Protein AF-D0NVZ4-F1 (afdb_monomer_lite)

pLDDT: mean 83.86, std 13.16, range [47.69, 94.94]

Sequence (126 aa):
MFRLLNVLFSDRFFDTFLETGHQLRREELDQGGSTFWTDVATEFGSDNNEFDTLISDDEVFEGIDPSVVMAHSAAKLQRMWKEASSNFARAEAGSKVSGQNGQDFWDYCNGRTDVYYVDRRLDKRR

Organism: Phytophthora infestans (strain T30-4) (NCBI:txid403677)

Foldseek 3Di:
DQLLLLLCLPPVRPVVSVVCVLPPPVVCVVVVNDCNLVV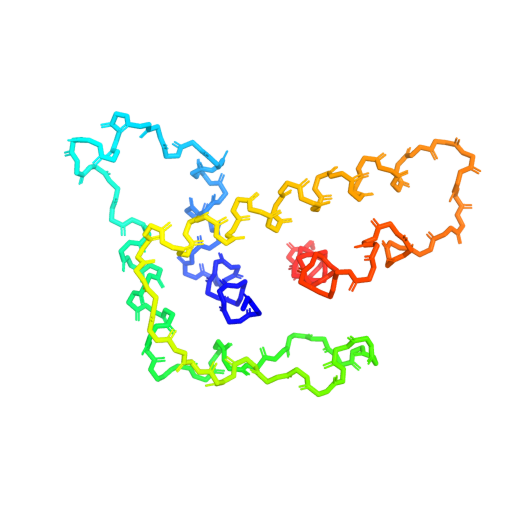SLVSSPDPDVSSQDQPDPDPLCPPPTRPPDDRDHSVRSSVVVVVLVVLLVQLVVVCPDPPNVPDDSCVSSVSPPSNVSNVVSVVVVD

Radius of gyration: 15.26 Å; chains: 1; bounding box: 32×36×38 Å

Structure (mmCIF, N/CA/C/O backbone):
data_AF-D0NVZ4-F1
#
_entry.id   AF-D0NVZ4-F1
#
loop_
_atom_site.group_PDB
_atom_site.id
_atom_site.type_symbol
_atom_site.label_atom_id
_atom_site.label_alt_id
_atom_site.label_comp_id
_atom_site.label_asym_id
_atom_site.label_entity_id
_atom_site.label_seq_id
_atom_site.pdbx_PDB_ins_code
_atom_site.Cartn_x
_atom_site.Cartn_y
_atom_site.Cartn_z
_atom_site.occupancy
_atom_site.B_iso_or_equiv
_atom_site.auth_seq_id
_atom_site.auth_comp_id
_atom_site.auth_asym_id
_atom_site.auth_atom_id
_atom_site.pdbx_PDB_model_num
ATOM 1 N N . MET A 1 1 ? -3.387 -5.022 -4.463 1.00 89.38 1 MET A N 1
ATOM 2 C CA . MET A 1 1 ? -3.353 -3.908 -3.486 1.00 89.38 1 MET A CA 1
ATOM 3 C C . MET A 1 1 ? -2.312 -4.167 -2.404 1.00 89.38 1 MET A C 1
ATOM 5 O O . MET A 1 1 ? -1.413 -3.359 -2.258 1.00 89.38 1 MET A O 1
ATOM 9 N N . PHE A 1 2 ? -2.357 -5.316 -1.728 1.00 93.81 2 PHE A N 1
ATOM 10 C CA . PHE A 1 2 ? -1.417 -5.713 -0.667 1.00 93.81 2 PHE A CA 1
ATOM 11 C C . PHE A 1 2 ? 0.058 -5.611 -1.057 1.00 93.81 2 PHE A C 1
ATOM 13 O O . PHE A 1 2 ? 0.807 -4.929 -0.370 1.00 93.81 2 PHE A O 1
ATOM 20 N N . ARG A 1 3 ? 0.452 -6.145 -2.221 1.00 94.44 3 ARG A N 1
ATOM 21 C CA . ARG A 1 3 ? 1.820 -5.970 -2.737 1.00 94.44 3 ARG A CA 1
ATOM 22 C C . ARG A 1 3 ? 2.230 -4.505 -2.888 1.00 94.44 3 ARG A C 1
ATOM 24 O O . ARG A 1 3 ? 3.337 -4.137 -2.527 1.00 94.44 3 ARG A O 1
ATOM 31 N N . LEU A 1 4 ? 1.333 -3.647 -3.381 1.00 94.00 4 LEU A N 1
ATOM 32 C CA . LEU A 1 4 ? 1.607 -2.211 -3.497 1.00 94.00 4 LEU A CA 1
ATOM 33 C C . LEU A 1 4 ? 1.844 -1.591 -2.114 1.00 94.00 4 LEU A C 1
ATOM 35 O O . LEU A 1 4 ? 2.775 -0.812 -1.949 1.00 94.00 4 LEU A O 1
ATOM 39 N N . LEU A 1 5 ? 1.040 -1.962 -1.118 1.00 93.31 5 LEU A N 1
ATOM 40 C CA . LEU A 1 5 ? 1.234 -1.525 0.265 1.00 93.31 5 LEU A CA 1
ATOM 41 C C . LEU A 1 5 ? 2.538 -2.094 0.857 1.00 93.31 5 LEU A C 1
ATOM 43 O O . LEU A 1 5 ? 3.227 -1.407 1.606 1.00 93.31 5 LEU A O 1
ATOM 47 N N . ASN A 1 6 ? 2.945 -3.304 0.475 1.00 94.62 6 ASN A N 1
ATOM 48 C CA . ASN A 1 6 ? 4.246 -3.842 0.857 1.00 94.62 6 ASN A CA 1
ATOM 49 C C . ASN A 1 6 ? 5.398 -3.014 0.267 1.00 94.62 6 ASN A C 1
ATOM 51 O O . ASN A 1 6 ? 6.286 -2.611 1.011 1.00 94.62 6 ASN A O 1
ATOM 55 N N . VAL A 1 7 ? 5.333 -2.660 -1.019 1.00 94.12 7 VAL A N 1
ATOM 56 C CA . VAL A 1 7 ? 6.342 -1.806 -1.669 1.00 94.12 7 VAL A CA 1
ATOM 57 C C . VAL A 1 7 ? 6.403 -0.425 -1.011 1.00 94.12 7 VAL A C 1
ATOM 59 O O . VAL A 1 7 ? 7.468 -0.018 -0.555 1.00 94.12 7 VAL A O 1
ATOM 62 N N . LEU A 1 8 ? 5.270 0.281 -0.902 1.00 91.94 8 LEU A N 1
ATOM 63 C CA . LEU A 1 8 ? 5.214 1.667 -0.401 1.00 91.94 8 LEU A CA 1
ATOM 64 C C . LEU A 1 8 ? 5.702 1.805 1.043 1.00 91.94 8 LEU A C 1
ATOM 66 O O . LEU A 1 8 ? 6.356 2.782 1.387 1.00 91.94 8 LEU A O 1
ATOM 70 N N . PHE A 1 9 ? 5.380 0.823 1.881 1.00 90.31 9 PHE A N 1
ATOM 71 C CA . PHE A 1 9 ? 5.755 0.821 3.291 1.00 90.31 9 PHE A CA 1
ATOM 72 C C . PHE A 1 9 ? 7.029 0.010 3.559 1.00 90.31 9 PHE A C 1
ATOM 74 O O . PHE A 1 9 ? 7.262 -0.347 4.708 1.00 90.31 9 PHE A O 1
ATOM 81 N N . SER A 1 10 ? 7.806 -0.372 2.542 1.00 92.12 10 SER A N 1
ATOM 82 C CA . SER A 1 10 ? 9.119 -1.008 2.742 1.00 92.12 10 SER A CA 1
ATOM 83 C C . SER A 1 10 ? 10.160 0.026 3.165 1.00 92.12 10 SER A C 1
ATOM 85 O O . SER A 1 10 ? 9.966 1.220 2.935 1.00 92.12 10 SER A O 1
ATOM 87 N N . ASP A 1 11 ? 11.270 -0.416 3.758 1.00 90.31 11 ASP A N 1
ATOM 88 C CA . ASP A 1 11 ? 12.321 0.493 4.248 1.00 90.31 11 ASP A CA 1
ATOM 89 C C . ASP A 1 11 ? 12.860 1.399 3.138 1.00 90.31 11 ASP A C 1
ATOM 91 O O . ASP A 1 11 ? 13.184 2.558 3.371 1.00 90.31 11 ASP A O 1
ATOM 95 N N . ARG A 1 12 ? 12.889 0.892 1.902 1.00 90.19 12 ARG A N 1
ATOM 96 C CA . ARG A 1 12 ? 13.369 1.639 0.740 1.00 90.19 12 ARG A CA 1
ATOM 97 C C . ARG A 1 12 ? 12.473 2.816 0.358 1.00 90.19 12 ARG A C 1
ATOM 99 O O . ARG A 1 12 ? 12.986 3.819 -0.126 1.00 90.19 12 ARG A O 1
ATOM 106 N N . PHE A 1 13 ? 11.155 2.672 0.484 1.00 88.94 13 PHE A N 1
ATOM 107 C CA . PHE A 1 13 ? 10.209 3.664 -0.035 1.00 88.94 13 PHE A CA 1
ATOM 108 C C . PHE A 1 13 ? 9.525 4.478 1.053 1.00 88.94 13 PHE A C 1
ATOM 110 O O . PHE A 1 13 ? 9.049 5.562 0.739 1.00 88.94 13 PHE A O 1
ATOM 117 N N . PHE A 1 14 ? 9.467 3.993 2.295 1.00 86.69 14 PHE A N 1
ATOM 118 C CA . PHE A 1 14 ? 8.622 4.574 3.335 1.00 86.69 14 PHE A CA 1
ATOM 119 C C . PHE A 1 14 ? 8.978 6.029 3.659 1.00 86.69 14 PHE A C 1
ATOM 121 O O . PHE A 1 14 ? 8.090 6.879 3.648 1.00 86.69 14 PHE A O 1
ATOM 128 N N . ASP A 1 15 ? 10.259 6.339 3.864 1.00 84.50 15 ASP A N 1
ATOM 129 C CA . ASP A 1 15 ? 10.687 7.699 4.213 1.00 84.50 15 ASP A CA 1
ATOM 130 C C . ASP A 1 15 ? 10.381 8.685 3.080 1.00 84.50 15 ASP A C 1
ATOM 132 O O . ASP A 1 15 ? 9.685 9.681 3.281 1.00 84.50 15 ASP A O 1
ATOM 136 N N . THR A 1 16 ? 10.785 8.350 1.849 1.00 83.38 16 THR A N 1
ATOM 137 C CA . THR A 1 16 ? 10.465 9.161 0.665 1.00 83.38 16 THR A CA 1
ATOM 138 C C . THR A 1 16 ? 8.955 9.271 0.464 1.00 83.38 16 THR A C 1
ATOM 140 O O . THR A 1 16 ? 8.450 10.334 0.124 1.00 83.38 16 THR A O 1
ATOM 143 N N . PHE A 1 17 ? 8.197 8.203 0.699 1.00 82.69 17 PHE A N 1
ATOM 144 C CA . PHE A 1 17 ? 6.742 8.199 0.586 1.00 82.69 17 PHE A CA 1
ATOM 145 C C . PHE A 1 17 ? 6.074 9.162 1.575 1.00 82.69 17 PHE A C 1
ATOM 147 O O . PHE A 1 17 ? 5.156 9.887 1.178 1.00 82.69 17 PHE A O 1
ATOM 154 N N . LEU A 1 18 ? 6.556 9.217 2.822 1.00 76.69 18 LEU A N 1
ATOM 155 C CA . LEU A 1 18 ? 6.097 10.169 3.835 1.00 76.69 18 LEU A CA 1
ATOM 156 C C . LEU A 1 18 ? 6.448 11.611 3.465 1.00 76.69 18 LEU A C 1
ATOM 158 O O . LEU A 1 18 ? 5.576 12.477 3.535 1.00 76.69 18 LEU A O 1
ATOM 162 N N . GLU A 1 19 ? 7.679 11.863 3.015 1.00 73.38 19 GLU A N 1
ATOM 163 C CA . GLU A 1 19 ? 8.113 13.183 2.534 1.00 73.38 19 GLU A CA 1
ATOM 164 C C . GLU A 1 19 ? 7.277 13.651 1.341 1.00 73.38 19 GLU A C 1
ATOM 166 O O . GLU A 1 19 ? 6.913 14.823 1.235 1.00 73.38 19 GLU A O 1
ATOM 171 N N . THR A 1 20 ? 6.915 12.715 0.463 1.00 67.38 20 THR A N 1
ATOM 172 C CA . THR A 1 20 ? 6.084 13.006 -0.703 1.00 67.38 20 THR A CA 1
ATOM 173 C C . THR A 1 20 ? 4.620 13.230 -0.312 1.00 67.38 20 THR A C 1
ATOM 175 O O . THR A 1 20 ? 3.880 13.800 -1.103 1.00 67.38 20 THR A O 1
ATOM 178 N N . GLY A 1 21 ? 4.169 12.810 0.880 1.00 57.78 21 GLY A N 1
ATOM 179 C CA . GLY A 1 21 ? 2.988 13.329 1.591 1.00 57.78 21 GLY A CA 1
ATOM 180 C C . GLY A 1 21 ? 1.674 13.469 0.804 1.00 57.78 21 GLY A C 1
ATOM 181 O O . GLY A 1 21 ? 0.889 14.365 1.099 1.00 57.78 21 GLY A O 1
ATOM 182 N N . HIS A 1 22 ? 1.426 12.644 -0.223 1.00 52.84 22 HIS A N 1
ATOM 183 C CA . HIS A 1 22 ? 0.377 12.825 -1.254 1.00 52.84 22 HIS A CA 1
ATOM 184 C C . HIS A 1 22 ? 0.566 13.987 -2.256 1.00 52.84 22 HIS A C 1
ATOM 186 O O . HIS A 1 22 ? -0.230 14.110 -3.192 1.00 52.84 22 HIS A O 1
ATOM 192 N N . GLN A 1 23 ? 1.615 14.793 -2.127 1.00 51.09 23 GLN A N 1
ATOM 193 C CA . GLN A 1 23 ? 1.953 15.950 -2.953 1.00 51.09 23 GLN A CA 1
ATOM 194 C C . GLN A 1 23 ? 2.967 15.649 -4.061 1.00 51.09 23 GLN A C 1
ATOM 196 O O . GLN A 1 23 ? 3.885 16.432 -4.270 1.00 51.09 23 GLN A O 1
ATOM 201 N N . LEU A 1 24 ? 2.768 14.601 -4.863 1.00 51.44 24 LEU A N 1
ATOM 202 C CA . LEU A 1 24 ? 3.276 14.742 -6.231 1.00 51.44 24 LEU A CA 1
ATOM 203 C C . LEU A 1 24 ? 2.377 15.748 -6.921 1.00 51.44 24 LEU A C 1
ATOM 205 O O . LEU A 1 24 ? 1.267 15.412 -7.357 1.00 51.44 24 LEU A O 1
ATOM 209 N N . ARG A 1 25 ? 2.817 17.007 -6.909 1.00 52.84 25 ARG A N 1
ATOM 210 C CA . ARG A 1 25 ? 2.085 18.086 -7.557 1.00 52.84 25 ARG A CA 1
ATOM 211 C C . ARG A 1 25 ? 1.966 17.736 -9.029 1.00 52.84 25 ARG A C 1
ATOM 213 O O . ARG A 1 25 ? 2.858 17.130 -9.621 1.00 52.84 25 ARG A O 1
ATOM 220 N N . ARG A 1 26 ? 0.834 18.096 -9.630 1.00 50.09 26 ARG A N 1
ATOM 221 C CA . ARG A 1 26 ? 0.595 17.859 -11.059 1.00 50.09 26 ARG A CA 1
ATOM 222 C C . ARG A 1 26 ? 1.740 18.446 -11.895 1.00 50.09 26 ARG A C 1
ATOM 224 O O . ARG A 1 26 ? 2.171 17.811 -12.845 1.00 50.09 26 ARG A O 1
ATOM 231 N N . GLU A 1 27 ? 2.317 19.557 -11.433 1.00 47.69 27 GLU A N 1
ATOM 232 C CA . GLU A 1 27 ? 3.513 20.179 -12.007 1.00 47.69 27 GLU A CA 1
ATOM 233 C C . GLU A 1 27 ? 4.775 19.291 -11.987 1.00 47.69 27 GLU A C 1
ATOM 235 O O . GLU A 1 27 ? 5.532 19.310 -12.952 1.00 47.69 27 GLU A O 1
ATOM 240 N N . GLU A 1 28 ? 5.015 18.498 -10.937 1.00 53.66 28 GLU A N 1
ATOM 241 C CA . GLU A 1 28 ? 6.165 17.576 -10.862 1.00 53.66 28 GLU A CA 1
ATOM 242 C C . GLU A 1 28 ? 5.966 16.360 -11.771 1.00 53.66 28 GLU A C 1
ATOM 244 O O . GLU A 1 28 ? 6.931 15.829 -12.311 1.00 53.66 28 GLU A O 1
ATOM 249 N N . LEU A 1 29 ? 4.718 15.944 -12.000 1.00 52.16 29 LEU A N 1
ATOM 250 C CA . LEU A 1 29 ? 4.391 14.911 -12.987 1.00 52.16 29 LEU A CA 1
ATOM 251 C C . LEU A 1 29 ? 4.528 15.446 -14.423 1.00 52.16 29 LEU A C 1
ATOM 253 O O . LEU A 1 29 ? 5.046 14.738 -15.285 1.00 52.16 29 LEU A O 1
ATOM 257 N N . ASP A 1 30 ? 4.124 16.697 -14.665 1.00 49.56 30 ASP A N 1
ATOM 258 C CA . ASP A 1 30 ? 4.176 17.351 -15.981 1.00 49.56 30 ASP A CA 1
ATOM 259 C C . ASP A 1 30 ? 5.607 17.783 -16.379 1.00 49.56 30 ASP A C 1
ATOM 261 O O . ASP A 1 30 ? 5.919 17.856 -17.566 1.00 49.56 30 ASP A O 1
ATOM 265 N N . GLN A 1 31 ? 6.501 18.021 -15.409 1.00 52.78 31 GLN A N 1
ATOM 266 C CA . GLN A 1 31 ? 7.929 18.311 -15.637 1.00 52.78 31 GLN A CA 1
ATOM 267 C C . GLN A 1 31 ? 8.829 17.059 -15.602 1.00 52.78 31 GLN A C 1
ATOM 269 O O . GLN A 1 31 ? 10.046 17.178 -15.731 1.00 52.78 31 GLN A O 1
ATOM 274 N N . GLY A 1 32 ? 8.262 15.860 -15.417 1.00 50.19 32 GLY A N 1
ATOM 275 C CA . GLY A 1 32 ? 9.027 14.609 -15.288 1.00 50.19 32 GLY A CA 1
ATOM 276 C C . GLY A 1 32 ? 9.836 14.481 -13.986 1.00 50.19 32 GLY A C 1
ATOM 277 O O . GLY A 1 32 ? 10.753 13.669 -13.913 1.00 50.19 32 GLY A O 1
ATOM 278 N N . GLY A 1 33 ? 9.517 15.282 -12.967 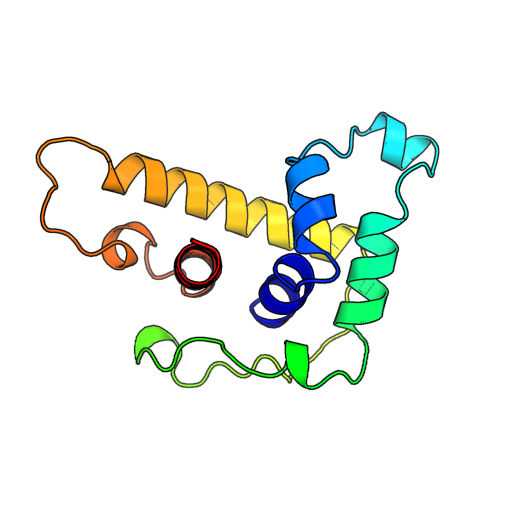1.00 55.16 33 GLY A N 1
ATOM 279 C CA . GLY A 1 33 ? 10.316 15.545 -11.766 1.00 55.16 33 GLY A CA 1
ATOM 280 C C . GLY A 1 33 ? 10.185 14.554 -10.605 1.00 55.16 33 GLY A C 1
ATOM 281 O O . GLY A 1 33 ? 10.858 14.737 -9.597 1.00 55.16 33 GLY A O 1
ATOM 282 N N . SER A 1 34 ? 9.382 13.492 -10.710 1.00 68.31 34 SER A N 1
ATOM 283 C CA . SER A 1 34 ? 9.399 12.417 -9.709 1.00 68.31 34 SER A CA 1
ATOM 284 C C . SER A 1 34 ? 9.396 11.041 -10.363 1.00 68.31 34 SER A C 1
ATOM 286 O O . SER A 1 34 ? 8.398 10.614 -10.946 1.00 68.31 34 SER A O 1
ATOM 288 N N . THR A 1 35 ? 10.514 10.321 -10.232 1.00 83.00 35 THR A N 1
ATOM 289 C CA . THR A 1 35 ? 10.616 8.904 -10.615 1.00 83.00 35 THR A CA 1
ATOM 290 C C . THR A 1 35 ? 9.924 7.989 -9.611 1.00 83.00 35 THR A C 1
ATOM 292 O O . THR A 1 35 ? 9.760 6.812 -9.904 1.00 83.00 35 THR A O 1
ATOM 295 N N . PHE A 1 36 ? 9.434 8.512 -8.478 1.00 87.06 36 PHE A N 1
ATOM 296 C CA . PHE A 1 36 ? 8.923 7.717 -7.361 1.00 87.06 36 PHE A CA 1
ATOM 297 C C . PHE A 1 36 ? 7.915 6.644 -7.794 1.00 87.06 36 PHE A C 1
ATOM 299 O O . PHE A 1 36 ? 8.112 5.467 -7.513 1.00 87.06 36 PHE A O 1
ATOM 306 N N . TRP A 1 37 ? 6.852 7.001 -8.529 1.00 89.31 37 TRP A N 1
ATOM 307 C CA . TRP A 1 37 ? 5.869 5.994 -8.965 1.00 89.31 37 TRP A CA 1
ATOM 308 C C . TRP A 1 37 ? 6.386 5.068 -10.063 1.00 89.31 37 TRP A C 1
ATOM 310 O O . TRP A 1 37 ? 5.863 3.965 -10.211 1.00 89.31 37 TRP A O 1
ATOM 320 N N . THR A 1 38 ? 7.384 5.498 -10.832 1.00 90.12 38 THR A N 1
ATOM 321 C CA . THR A 1 38 ? 8.076 4.643 -11.804 1.00 90.12 38 THR A CA 1
ATOM 322 C C . THR A 1 38 ? 8.933 3.604 -11.080 1.00 90.12 38 THR A C 1
ATOM 324 O O . THR A 1 38 ? 8.889 2.425 -11.429 1.00 90.12 38 THR A O 1
ATOM 327 N N . ASP A 1 39 ? 9.627 4.007 -10.018 1.00 91.75 39 ASP A N 1
ATOM 328 C CA . ASP A 1 39 ? 10.435 3.128 -9.172 1.00 91.75 39 ASP A CA 1
ATOM 329 C C . ASP A 1 39 ? 9.536 2.157 -8.390 1.00 91.75 39 ASP A C 1
ATOM 331 O O . ASP A 1 39 ? 9.778 0.951 -8.390 1.00 91.75 39 ASP A O 1
ATOM 335 N N . VAL A 1 40 ? 8.419 2.646 -7.837 1.00 91.94 40 VAL A N 1
ATOM 336 C CA . VAL A 1 40 ? 7.377 1.807 -7.219 1.00 91.94 40 VAL A CA 1
ATOM 337 C C . VAL A 1 40 ? 6.799 0.813 -8.225 1.00 91.94 40 VAL A C 1
ATOM 339 O O . VAL A 1 40 ? 6.591 -0.340 -7.872 1.00 91.94 40 VAL A O 1
ATOM 342 N N . ALA A 1 41 ? 6.533 1.215 -9.473 1.00 92.81 41 ALA A N 1
ATOM 343 C CA . ALA A 1 41 ? 6.023 0.297 -10.494 1.00 92.81 41 ALA A CA 1
ATOM 344 C C . ALA A 1 41 ? 7.044 -0.782 -10.873 1.00 92.81 41 ALA A C 1
ATOM 346 O O . ALA A 1 41 ? 6.658 -1.927 -11.113 1.00 92.81 41 ALA A O 1
ATOM 347 N N . THR A 1 42 ? 8.327 -0.422 -10.892 1.00 92.94 42 THR A N 1
ATOM 348 C CA . THR A 1 42 ? 9.429 -1.353 -11.150 1.00 92.94 42 THR A CA 1
ATOM 349 C C . THR A 1 42 ? 9.517 -2.398 -10.041 1.00 92.94 42 THR A C 1
ATOM 351 O O . THR A 1 42 ? 9.489 -3.589 -10.331 1.00 92.94 42 THR A O 1
ATOM 354 N N . GLU A 1 43 ? 9.527 -1.973 -8.776 1.00 93.62 43 GLU A N 1
ATOM 355 C CA . GLU A 1 43 ? 9.596 -2.887 -7.627 1.00 93.62 43 GLU A CA 1
ATOM 356 C C . GLU A 1 43 ? 8.301 -3.667 -7.394 1.00 93.62 43 GLU A C 1
ATOM 358 O O . GLU A 1 43 ? 8.315 -4.824 -6.994 1.00 93.62 43 GLU A O 1
ATOM 363 N N . PHE A 1 44 ? 7.152 -3.084 -7.722 1.00 93.31 44 PHE A N 1
ATOM 364 C CA . PHE A 1 44 ? 5.891 -3.815 -7.715 1.00 93.31 44 PHE A CA 1
ATOM 365 C C . PHE A 1 44 ? 5.907 -4.988 -8.703 1.00 93.31 44 PHE A C 1
ATOM 367 O O . PHE A 1 44 ? 5.299 -6.020 -8.430 1.00 93.31 44 PHE A O 1
ATOM 374 N N . GLY A 1 45 ? 6.574 -4.836 -9.848 1.00 91.31 45 GLY A N 1
ATOM 375 C CA . GLY A 1 45 ? 6.717 -5.888 -10.853 1.00 91.31 45 GLY A CA 1
ATOM 376 C C . GLY A 1 45 ? 7.942 -6.786 -10.676 1.00 91.31 45 GLY A C 1
ATOM 377 O O . GLY A 1 45 ? 8.096 -7.714 -11.467 1.00 91.31 45 GLY A O 1
ATOM 378 N N . SER A 1 46 ? 8.819 -6.510 -9.705 1.00 91.00 46 SER A N 1
ATOM 379 C CA . SER A 1 46 ? 10.036 -7.293 -9.494 1.00 91.00 46 SER A CA 1
ATOM 380 C C . SER A 1 46 ? 9.721 -8.625 -8.816 1.00 91.00 46 SER A C 1
ATOM 382 O O . SER A 1 46 ? 8.722 -8.758 -8.105 1.00 91.00 46 SER A O 1
ATOM 384 N N . ASP A 1 47 ? 10.578 -9.618 -9.045 1.00 88.44 47 ASP A N 1
ATOM 385 C CA . ASP A 1 47 ? 10.554 -10.894 -8.329 1.00 88.44 47 ASP A CA 1
ATOM 386 C C . ASP A 1 47 ? 11.248 -10.710 -6.971 1.00 88.44 47 ASP A C 1
ATOM 388 O O . ASP A 1 47 ? 12.423 -11.029 -6.788 1.00 88.44 47 ASP A O 1
ATOM 392 N N . ASN A 1 48 ? 10.545 -10.041 -6.056 1.00 87.56 48 ASN A N 1
ATOM 393 C CA . ASN A 1 48 ? 11.008 -9.763 -4.703 1.00 87.56 48 ASN A CA 1
ATOM 394 C C . ASN A 1 48 ? 10.006 -10.320 -3.68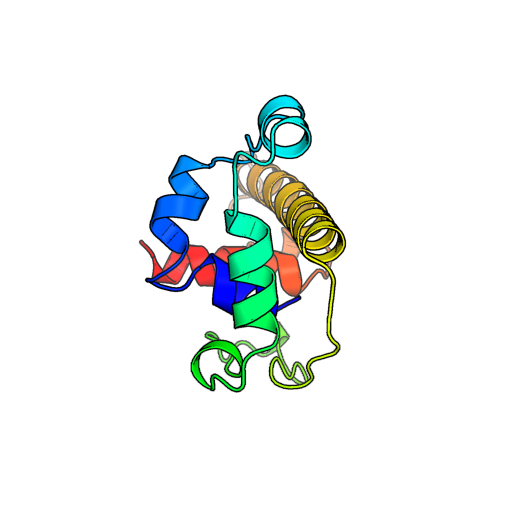2 1.00 87.56 48 ASN A C 1
ATOM 396 O O . ASN A 1 48 ? 8.882 -9.818 -3.555 1.00 87.56 48 ASN A O 1
ATOM 400 N N . ASN A 1 49 ? 10.465 -11.328 -2.937 1.00 87.12 49 ASN A N 1
ATOM 401 C CA . ASN A 1 49 ? 9.687 -12.056 -1.937 1.00 87.12 49 ASN A CA 1
ATOM 402 C C . ASN A 1 49 ? 9.294 -11.214 -0.718 1.00 87.12 49 ASN A C 1
ATOM 404 O O . ASN A 1 49 ? 8.300 -11.516 -0.053 1.00 87.12 49 ASN A O 1
ATOM 408 N N . GLU A 1 50 ? 10.016 -10.124 -0.452 1.00 88.12 50 GLU A N 1
ATOM 409 C CA . GLU A 1 50 ? 9.666 -9.160 0.589 1.00 88.12 50 GLU A CA 1
ATOM 410 C C . GLU A 1 50 ? 8.259 -8.595 0.354 1.00 88.12 50 GLU A C 1
ATOM 412 O O . GLU A 1 50 ? 7.493 -8.371 1.292 1.00 88.12 50 GLU A O 1
ATOM 417 N N . PHE A 1 51 ? 7.885 -8.404 -0.914 1.00 91.69 51 PHE A N 1
ATOM 418 C CA . PHE A 1 51 ? 6.593 -7.836 -1.279 1.00 91.69 51 PHE A CA 1
ATOM 419 C C . PHE A 1 51 ? 5.490 -8.889 -1.459 1.00 91.69 51 PHE A C 1
ATOM 421 O O . PHE A 1 51 ? 4.313 -8.515 -1.512 1.00 91.69 51 PHE A O 1
ATOM 428 N N . ASP A 1 52 ? 5.847 -10.177 -1.497 1.00 91.81 52 ASP A N 1
ATOM 429 C CA . ASP A 1 52 ? 4.935 -11.320 -1.667 1.00 91.81 52 ASP A CA 1
ATOM 430 C C . ASP A 1 52 ? 4.230 -11.733 -0.372 1.00 91.81 52 ASP A C 1
ATOM 432 O O . ASP A 1 52 ? 3.224 -12.435 -0.415 1.00 91.81 52 ASP A O 1
ATOM 436 N N . THR A 1 53 ? 4.730 -11.297 0.785 1.00 90.31 53 THR A N 1
ATOM 437 C CA . THR A 1 53 ? 4.276 -11.812 2.082 1.00 90.31 53 THR A CA 1
ATOM 438 C C . THR A 1 53 ? 3.405 -10.792 2.813 1.00 90.31 53 THR A C 1
ATOM 440 O O . THR A 1 53 ? 3.722 -9.600 2.867 1.00 90.31 53 THR A O 1
ATOM 443 N N . LEU A 1 54 ? 2.284 -11.240 3.383 1.00 91.38 54 LEU A N 1
ATOM 444 C CA . LEU A 1 54 ? 1.493 -10.409 4.289 1.00 91.38 54 LEU A CA 1
ATOM 445 C C . LEU A 1 54 ? 2.254 -10.193 5.595 1.00 91.38 54 LEU A C 1
ATOM 447 O O . LEU A 1 54 ? 2.911 -11.089 6.108 1.00 91.38 54 LEU A O 1
ATOM 451 N N . ILE A 1 55 ? 2.138 -9.004 6.176 1.00 87.50 55 ILE A N 1
ATOM 452 C CA . ILE A 1 55 ? 2.766 -8.733 7.473 1.00 87.50 55 ILE A CA 1
ATOM 453 C C . ILE A 1 55 ? 1.937 -9.192 8.677 1.00 87.50 55 ILE A C 1
ATOM 455 O O . ILE A 1 55 ? 2.408 -9.059 9.804 1.00 87.50 55 ILE A O 1
ATOM 459 N N . SER A 1 56 ? 0.705 -9.643 8.474 1.00 84.94 56 SER A N 1
ATOM 460 C CA . SER A 1 56 ? -0.245 -9.935 9.543 1.00 84.94 56 SER A CA 1
ATOM 461 C C . SER A 1 56 ? -0.959 -11.239 9.229 1.00 84.94 56 SER A C 1
ATOM 463 O O . SER A 1 56 ? -1.490 -11.374 8.130 1.00 84.94 56 SER A O 1
ATOM 465 N N . ASP A 1 57 ? -1.030 -12.128 10.216 1.00 86.12 57 ASP A N 1
ATOM 466 C CA . ASP A 1 57 ? -1.709 -13.431 10.132 1.00 86.12 57 ASP A CA 1
ATOM 467 C C . ASP A 1 57 ? -3.174 -13.347 10.600 1.00 86.12 57 ASP A C 1
ATOM 469 O O . ASP A 1 57 ? -3.759 -14.325 11.055 1.00 86.12 57 ASP A O 1
ATOM 473 N N . ASP A 1 58 ? -3.750 -12.144 10.557 1.00 90.06 58 ASP A N 1
ATOM 474 C CA . ASP A 1 58 ? -5.128 -11.894 10.982 1.00 90.06 58 ASP A CA 1
ATOM 475 C C . ASP A 1 58 ? -6.096 -12.613 10.030 1.00 90.06 58 ASP A C 1
ATOM 477 O O . ASP A 1 58 ? -5.918 -12.559 8.809 1.00 90.06 58 ASP A O 1
ATOM 481 N N . GLU A 1 59 ? -7.120 -13.270 10.580 1.00 91.56 59 GLU A N 1
ATOM 482 C CA . GLU A 1 59 ? -8.103 -14.067 9.832 1.00 91.56 59 GLU A CA 1
ATOM 483 C C . GLU A 1 59 ? -8.800 -13.244 8.740 1.00 91.56 59 GLU A C 1
ATOM 485 O O . GLU A 1 59 ? -9.168 -13.774 7.692 1.00 91.56 59 GLU A O 1
ATOM 490 N N . VAL A 1 60 ? -8.910 -11.922 8.919 1.00 92.00 60 VAL A N 1
ATOM 491 C CA . VAL A 1 60 ? -9.471 -11.020 7.897 1.00 92.00 60 VAL A CA 1
ATOM 492 C C . VAL A 1 60 ? -8.676 -11.006 6.584 1.00 92.00 60 VAL A C 1
ATOM 494 O O . VAL A 1 60 ? -9.183 -10.523 5.569 1.00 92.00 60 VAL A O 1
ATOM 497 N N . PHE A 1 61 ? -7.437 -11.508 6.581 1.00 93.19 61 PHE A N 1
ATOM 498 C CA . PHE A 1 61 ? -6.593 -11.627 5.393 1.00 93.19 61 PHE A CA 1
ATOM 499 C C . PHE A 1 61 ? -6.531 -13.050 4.818 1.00 93.19 61 PHE A C 1
ATOM 501 O O . PHE A 1 61 ? -5.772 -13.285 3.875 1.00 93.19 61 PHE A O 1
ATOM 508 N N . GLU A 1 62 ? -7.316 -13.998 5.337 1.00 92.38 62 GLU A N 1
ATOM 509 C CA . GLU A 1 62 ? -7.341 -15.365 4.818 1.00 92.38 62 GLU A CA 1
ATOM 510 C C . GLU A 1 62 ? -7.659 -15.387 3.309 1.00 92.38 62 GLU A C 1
ATOM 512 O O . GLU A 1 62 ? -8.561 -14.709 2.813 1.00 92.38 62 GLU A O 1
ATOM 517 N N . GLY A 1 63 ? -6.874 -16.158 2.549 1.00 89.62 63 GLY A N 1
ATOM 518 C CA . GLY A 1 63 ? -7.019 -16.287 1.095 1.00 89.62 63 GLY A CA 1
ATOM 519 C C . GLY A 1 63 ? -6.434 -15.133 0.272 1.00 89.62 63 GLY A C 1
ATOM 520 O O . GLY A 1 63 ? -6.521 -15.164 -0.958 1.00 89.62 63 GLY A O 1
ATOM 521 N N . ILE A 1 64 ? -5.822 -14.128 0.904 1.00 90.94 64 ILE A N 1
ATOM 522 C CA . ILE A 1 64 ? -5.131 -13.043 0.203 1.00 90.94 64 ILE A CA 1
ATOM 523 C C . ILE A 1 64 ? -3.696 -13.462 -0.114 1.00 90.94 64 ILE A C 1
ATOM 525 O O . ILE A 1 64 ? -2.895 -13.704 0.782 1.00 90.94 64 ILE A O 1
ATOM 529 N N . ASP A 1 65 ? -3.360 -13.464 -1.403 1.00 90.88 65 ASP A N 1
ATOM 530 C CA . ASP A 1 65 ? -2.017 -13.759 -1.903 1.00 90.88 65 ASP A CA 1
ATOM 531 C C . ASP A 1 65 ? -1.402 -12.517 -2.588 1.00 90.88 65 ASP A C 1
ATOM 533 O O . ASP A 1 65 ? -1.796 -12.162 -3.708 1.00 90.88 65 ASP A O 1
ATOM 537 N N . PRO A 1 66 ? -0.459 -11.808 -1.934 1.00 90.62 66 PRO A N 1
ATOM 538 C CA . PRO A 1 66 ? 0.239 -10.668 -2.529 1.00 90.62 66 PRO A CA 1
ATOM 539 C C . PRO A 1 66 ? 1.194 -11.034 -3.675 1.00 90.62 66 PRO A C 1
ATOM 541 O O . PRO A 1 66 ? 1.594 -10.125 -4.410 1.00 90.62 66 PRO A O 1
ATOM 544 N N . SER A 1 67 ? 1.551 -12.311 -3.847 1.00 87.62 67 SER A N 1
ATOM 545 C CA . SER A 1 67 ? 2.487 -12.763 -4.885 1.00 87.62 67 SER A CA 1
ATOM 546 C C . SER A 1 67 ? 1.882 -12.832 -6.282 1.00 87.62 67 SER A C 1
ATOM 548 O O . SER A 1 67 ? 2.590 -12.827 -7.290 1.00 87.62 67 SER A O 1
ATOM 550 N N . VAL A 1 68 ? 0.550 -12.820 -6.381 1.00 78.56 68 VAL A N 1
ATOM 551 C CA . VAL A 1 68 ? -0.139 -12.794 -7.671 1.00 78.56 68 VAL A CA 1
ATOM 552 C C . VAL A 1 68 ? -0.053 -11.389 -8.265 1.00 78.56 68 VAL A C 1
ATOM 554 O O . VAL A 1 68 ? -0.880 -10.509 -8.004 1.00 78.56 68 VAL A O 1
ATOM 557 N N . VAL A 1 69 ? 0.970 -11.170 -9.092 1.00 76.75 69 VAL A N 1
ATOM 558 C CA . VAL A 1 69 ? 1.237 -9.868 -9.711 1.00 76.75 69 VAL A CA 1
ATOM 559 C C . VAL A 1 69 ? 0.706 -9.810 -11.137 1.00 76.75 69 VAL A C 1
ATOM 561 O O . VAL A 1 69 ? 1.093 -10.577 -12.014 1.00 76.75 69 VAL A O 1
ATOM 564 N N . MET A 1 70 ? -0.129 -8.807 -11.400 1.00 81.12 70 MET A N 1
ATOM 565 C CA . MET A 1 70 ? -0.371 -8.305 -12.749 1.00 81.12 70 MET A CA 1
ATOM 566 C C . MET A 1 70 ? 0.330 -6.959 -12.886 1.00 81.12 70 MET A C 1
ATOM 568 O O . MET A 1 70 ? 0.071 -6.053 -12.094 1.00 81.12 70 MET A O 1
ATOM 572 N N . ALA A 1 71 ? 1.176 -6.803 -13.904 1.00 82.00 71 ALA A N 1
ATOM 573 C CA . ALA A 1 71 ? 1.874 -5.546 -14.148 1.00 82.00 71 ALA A CA 1
ATOM 574 C C . ALA A 1 71 ? 0.888 -4.364 -14.222 1.00 82.00 71 ALA A C 1
ATOM 576 O O . ALA A 1 71 ? -0.162 -4.418 -14.878 1.00 82.00 71 ALA A O 1
ATOM 577 N N . HIS A 1 72 ? 1.213 -3.278 -13.526 1.00 88.31 72 HIS A N 1
ATOM 578 C CA . HIS A 1 72 ? 0.421 -2.053 -13.492 1.00 88.31 72 HIS A CA 1
ATOM 579 C C . HIS A 1 72 ? 1.313 -0.855 -13.793 1.00 88.31 72 HIS A C 1
ATOM 581 O O . HIS A 1 72 ? 2.467 -0.806 -13.382 1.00 88.31 72 HIS A O 1
ATOM 587 N N . SER A 1 73 ? 0.768 0.135 -14.500 1.00 89.62 73 SER A N 1
ATOM 588 C CA . SER A 1 73 ? 1.486 1.385 -14.729 1.00 89.62 73 SER A CA 1
ATOM 589 C C . SER A 1 73 ? 1.613 2.193 -13.437 1.00 89.62 73 SER A C 1
ATOM 591 O O . SER A 1 73 ? 0.728 2.143 -12.577 1.00 89.62 73 SER A O 1
ATOM 593 N N . ALA A 1 74 ? 2.658 3.019 -13.353 1.00 89.00 74 ALA A N 1
ATOM 594 C CA . ALA A 1 74 ? 2.862 4.006 -12.290 1.00 89.00 74 ALA A CA 1
ATOM 595 C C . ALA A 1 74 ? 1.578 4.803 -11.977 1.00 89.00 74 ALA A C 1
ATOM 597 O O . ALA A 1 74 ? 1.129 4.871 -10.833 1.00 89.00 74 ALA A O 1
ATOM 598 N N . ALA A 1 75 ? 0.898 5.307 -13.014 1.00 88.44 75 ALA A N 1
ATOM 599 C CA . ALA A 1 75 ? -0.356 6.049 -12.877 1.00 88.44 75 ALA A CA 1
ATOM 600 C C . ALA A 1 75 ? -1.527 5.205 -12.332 1.00 88.44 75 ALA A C 1
ATOM 602 O O . ALA A 1 75 ? -2.442 5.735 -11.696 1.00 88.44 75 ALA A O 1
ATOM 603 N N . LYS A 1 76 ? -1.557 3.892 -12.594 1.00 90.31 76 LYS A N 1
ATOM 604 C CA . LYS A 1 76 ? -2.565 2.993 -12.012 1.00 90.31 76 LYS A CA 1
ATOM 605 C C . LYS A 1 76 ? -2.265 2.726 -10.537 1.00 90.31 76 LYS A C 1
ATOM 607 O O . LYS A 1 76 ? -3.181 2.847 -9.730 1.00 90.31 76 LYS A O 1
ATOM 612 N N . LEU A 1 77 ? -1.009 2.448 -10.188 1.00 91.50 77 LEU A N 1
ATOM 613 C CA . LEU A 1 77 ? -0.587 2.235 -8.800 1.00 91.50 77 LEU A CA 1
ATOM 614 C C . LEU A 1 77 ? -0.828 3.481 -7.937 1.00 91.50 77 LEU A C 1
ATOM 616 O O . LEU A 1 77 ? -1.391 3.373 -6.850 1.00 91.50 77 LEU A O 1
ATOM 620 N N . GLN A 1 78 ? -0.543 4.676 -8.462 1.00 89.38 78 GLN A N 1
ATOM 621 C CA . GLN A 1 78 ? -0.853 5.930 -7.773 1.00 89.38 78 GLN A CA 1
ATOM 622 C C . GLN A 1 78 ? -2.355 6.092 -7.499 1.00 89.38 78 GLN A C 1
ATOM 624 O O . GLN A 1 78 ? -2.746 6.541 -6.421 1.00 89.38 78 GLN A O 1
ATOM 629 N N . ARG A 1 79 ? -3.221 5.741 -8.461 1.00 89.31 79 ARG A N 1
ATOM 630 C CA . ARG A 1 79 ? -4.682 5.791 -8.270 1.00 89.31 79 ARG A CA 1
ATOM 631 C C . ARG A 1 79 ? -5.159 4.782 -7.229 1.00 89.31 79 ARG A C 1
ATOM 633 O O . ARG A 1 79 ? -5.978 5.145 -6.394 1.00 89.31 79 ARG A O 1
ATOM 640 N N . MET A 1 80 ? -4.622 3.563 -7.261 1.00 91.81 80 MET A N 1
ATOM 641 C CA . MET A 1 80 ? -4.915 2.526 -6.268 1.00 91.81 80 MET A CA 1
ATOM 642 C C . MET A 1 80 ? -4.559 2.995 -4.854 1.00 91.81 80 MET A C 1
ATOM 644 O O . MET A 1 80 ? -5.386 2.891 -3.952 1.00 91.81 80 MET A O 1
ATOM 648 N N . TRP A 1 81 ? -3.375 3.590 -4.675 1.00 91.75 81 TRP A N 1
ATOM 649 C CA . TRP A 1 81 ? -2.987 4.186 -3.396 1.00 91.75 81 TRP A CA 1
ATOM 650 C C . TRP A 1 81 ? -3.937 5.306 -2.962 1.00 91.75 81 TRP A C 1
ATOM 652 O O . TRP A 1 81 ? -4.423 5.270 -1.839 1.00 91.75 81 TRP A O 1
ATOM 662 N N . LYS A 1 82 ? -4.251 6.265 -3.847 1.00 89.06 82 LYS A N 1
ATOM 663 C CA . LYS A 1 82 ? -5.170 7.378 -3.532 1.00 89.06 82 LYS A CA 1
ATOM 664 C C . LYS A 1 82 ? -6.538 6.893 -3.048 1.00 89.06 82 LYS A C 1
ATOM 666 O O . LYS A 1 82 ? -7.141 7.521 -2.180 1.00 89.06 82 LYS A O 1
ATOM 671 N N . GLU A 1 83 ? -7.036 5.799 -3.616 1.00 90.62 83 GLU A N 1
ATOM 672 C CA . GLU A 1 83 ? -8.287 5.188 -3.176 1.00 90.62 83 GLU A CA 1
ATOM 673 C C . GLU A 1 83 ? -8.156 4.589 -1.768 1.00 90.62 83 GLU A C 1
ATOM 675 O O . GLU A 1 83 ? -8.938 4.937 -0.882 1.00 90.62 83 GLU A O 1
ATOM 680 N N . ALA A 1 84 ? -7.150 3.734 -1.547 1.00 90.00 84 ALA A N 1
ATOM 681 C CA . ALA A 1 84 ? -6.914 3.094 -0.253 1.00 90.00 84 ALA A CA 1
ATOM 682 C C . ALA A 1 84 ? -6.675 4.131 0.856 1.00 90.00 84 ALA A C 1
ATOM 684 O O . ALA A 1 84 ? -7.306 4.064 1.909 1.00 90.00 84 ALA A O 1
ATOM 685 N N . SER A 1 85 ? -5.850 5.147 0.595 1.00 89.62 85 SER A N 1
ATOM 686 C CA . SER A 1 85 ? -5.537 6.203 1.558 1.00 89.62 85 SER A CA 1
ATOM 687 C C . SER A 1 85 ? -6.739 7.092 1.874 1.00 89.62 85 SER A C 1
ATOM 689 O O . SER A 1 85 ? -6.927 7.490 3.020 1.00 89.62 85 SER A O 1
ATOM 691 N N . SER A 1 86 ? -7.588 7.395 0.883 1.00 90.19 86 SER A N 1
ATOM 692 C CA . SER A 1 86 ? -8.816 8.160 1.123 1.00 90.19 86 SER A CA 1
ATOM 693 C C . SER A 1 86 ? -9.809 7.385 1.985 1.00 90.19 86 SER A C 1
ATOM 695 O O . SER A 1 86 ? -10.517 8.002 2.779 1.00 90.19 86 SER A O 1
ATOM 697 N N . ASN A 1 87 ? -9.904 6.066 1.813 1.00 92.06 87 ASN A N 1
ATOM 698 C CA . ASN A 1 87 ? -10.773 5.235 2.643 1.00 92.06 87 ASN A CA 1
ATOM 699 C C . ASN A 1 87 ? -10.192 5.046 4.047 1.00 92.06 87 ASN A C 1
ATOM 701 O O . ASN A 1 87 ? -10.937 5.163 5.015 1.00 92.06 87 ASN A O 1
ATOM 705 N N . PHE A 1 88 ? -8.873 4.875 4.167 1.00 91.19 88 PHE A N 1
ATOM 706 C CA . PHE A 1 88 ? -8.178 4.866 5.454 1.00 91.19 88 PHE A CA 1
ATOM 707 C C . PHE A 1 88 ? -8.419 6.153 6.243 1.00 91.19 88 PHE A C 1
ATOM 709 O O . PHE A 1 88 ? -8.856 6.085 7.384 1.00 91.19 88 PHE A O 1
ATOM 716 N N . ALA A 1 89 ? -8.258 7.326 5.624 1.00 90.25 89 ALA A N 1
ATOM 717 C CA . ALA A 1 89 ? -8.506 8.603 6.294 1.00 90.25 89 ALA A CA 1
ATOM 718 C C . ALA A 1 89 ? -9.953 8.740 6.810 1.00 90.25 89 ALA A C 1
ATOM 720 O O . ALA A 1 89 ? -10.187 9.337 7.859 1.00 90.25 89 ALA A O 1
ATOM 721 N N . ARG A 1 90 ? -10.938 8.175 6.095 1.00 91.75 90 ARG A N 1
ATOM 722 C CA . ARG A 1 90 ? -12.337 8.136 6.557 1.00 91.75 90 ARG A CA 1
ATOM 723 C C . ARG A 1 90 ? -12.519 7.192 7.743 1.00 91.75 90 ARG A C 1
ATOM 725 O O . ARG A 1 90 ? -13.175 7.580 8.705 1.00 91.75 90 ARG A O 1
ATOM 732 N N . ALA A 1 91 ? -11.946 5.990 7.671 1.00 90.88 91 ALA A N 1
ATOM 733 C CA . ALA A 1 91 ? -11.996 5.012 8.755 1.00 90.88 91 ALA A CA 1
ATOM 734 C C . ALA A 1 91 ? -11.326 5.560 10.026 1.00 90.88 91 ALA A C 1
ATOM 736 O O . ALA A 1 91 ? -11.906 5.510 11.106 1.00 90.88 91 ALA A O 1
ATOM 737 N N . GLU A 1 92 ? -10.154 6.180 9.879 1.00 90.06 92 GLU A N 1
ATOM 738 C CA . GLU A 1 92 ? -9.397 6.805 10.964 1.00 90.06 92 GLU A CA 1
ATOM 739 C C . GLU A 1 92 ? -10.130 8.000 11.587 1.00 90.06 92 GLU A C 1
ATOM 741 O O . GLU A 1 92 ? -10.120 8.175 12.804 1.00 90.06 92 GLU A O 1
ATOM 746 N N . ALA A 1 93 ? -10.789 8.831 10.777 1.00 90.50 93 ALA A N 1
ATOM 747 C CA . ALA A 1 93 ? -11.616 9.909 11.306 1.00 90.50 93 ALA A CA 1
ATOM 748 C C . ALA A 1 93 ? -12.808 9.364 12.109 1.00 90.50 93 ALA A C 1
ATOM 750 O O . ALA A 1 93 ? -13.121 9.913 13.163 1.00 90.50 93 ALA A O 1
ATOM 751 N N . GLY A 1 94 ? -13.441 8.287 11.629 1.00 89.44 94 GLY A N 1
ATOM 752 C CA . GLY A 1 94 ? -14.542 7.609 12.316 1.00 89.44 94 GLY A CA 1
ATOM 753 C C . GLY A 1 94 ? -14.117 7.000 13.650 1.00 89.44 94 GLY A C 1
ATOM 754 O O . GLY A 1 94 ? -14.750 7.270 14.665 1.00 89.44 94 GLY A O 1
ATOM 755 N N . SER A 1 95 ? -12.997 6.274 13.679 1.00 88.25 95 SER A N 1
ATOM 756 C CA . SER A 1 95 ? -12.519 5.590 14.889 1.00 88.25 95 SER A CA 1
ATOM 757 C C . SER A 1 95 ? -12.135 6.529 16.034 1.00 88.25 95 SER A C 1
ATOM 759 O O . SER A 1 95 ? -12.099 6.118 17.192 1.00 88.25 95 SER A O 1
ATOM 761 N N . LYS A 1 96 ? -11.872 7.806 15.731 1.00 87.56 96 LYS A N 1
ATOM 762 C CA . LYS A 1 96 ? -11.513 8.846 16.707 1.00 87.56 96 LYS A CA 1
ATOM 763 C C . LYS A 1 96 ? -12.715 9.637 17.240 1.00 87.56 96 LYS A C 1
ATOM 765 O O . LYS A 1 96 ? -12.524 10.516 18.085 1.00 87.56 96 LYS A O 1
ATOM 770 N N . VAL A 1 97 ? -13.939 9.377 16.769 1.00 86.69 97 VAL A N 1
ATOM 771 C CA . VAL A 1 97 ? -15.142 10.069 17.259 1.00 86.69 97 VAL A CA 1
ATOM 772 C C . VAL A 1 97 ? -15.463 9.616 18.688 1.00 86.69 97 VAL A C 1
ATOM 774 O O . VAL A 1 97 ? -15.658 8.434 18.971 1.00 86.69 97 VAL A O 1
ATOM 777 N N . SER A 1 98 ? -15.541 10.575 19.616 1.00 62.47 98 SER A N 1
ATOM 778 C CA . SER A 1 98 ? -15.827 10.295 21.024 1.00 62.47 98 SER A CA 1
ATOM 779 C C . SER A 1 98 ? -17.216 9.665 21.206 1.00 62.47 98 SER A C 1
ATOM 781 O O . SER A 1 98 ? -18.205 10.109 20.628 1.00 62.47 98 SER A O 1
ATOM 783 N N . GLY A 1 99 ? -17.290 8.610 22.024 1.00 66.31 99 GLY A N 1
ATOM 784 C CA . GLY A 1 99 ? -18.514 7.820 22.233 1.00 66.31 99 GLY A CA 1
ATOM 785 C C . GLY A 1 99 ? -18.571 6.507 21.446 1.00 66.31 99 GLY A C 1
ATOM 786 O O . GLY A 1 99 ? -19.473 5.711 21.690 1.00 66.31 99 GLY A O 1
ATOM 787 N N . GLN A 1 100 ? -17.591 6.243 20.573 1.00 64.00 100 GLN A N 1
ATOM 788 C CA . GLN A 1 100 ? -17.413 4.957 19.878 1.00 64.00 100 GLN A CA 1
ATOM 789 C C . GLN A 1 100 ? -16.181 4.170 20.375 1.00 64.00 100 GLN A C 1
ATOM 791 O O . GLN A 1 100 ? -15.755 3.196 19.753 1.00 64.00 100 GLN A O 1
ATOM 796 N N . ASN A 1 101 ? -15.625 4.577 21.527 1.00 58.12 101 ASN A N 1
ATOM 797 C CA . ASN A 1 101 ? -14.465 3.966 22.183 1.00 58.12 101 ASN A CA 1
ATOM 798 C C . ASN A 1 101 ? -14.808 2.533 22.632 1.00 58.12 101 ASN A C 1
ATOM 800 O O . ASN A 1 101 ? -15.299 2.322 23.740 1.00 58.12 101 ASN A O 1
ATOM 804 N N . GLY A 1 102 ? -14.593 1.563 21.749 1.00 61.66 102 GLY A N 1
ATOM 805 C CA . GLY A 1 102 ? -14.910 0.152 21.968 1.00 61.66 102 GLY A CA 1
ATOM 806 C C . GLY A 1 102 ? -15.068 -0.661 20.681 1.00 61.66 102 GLY A C 1
ATOM 807 O O . GLY A 1 102 ? -15.037 -1.883 20.755 1.00 61.66 102 GLY A O 1
ATOM 808 N N . GLN A 1 103 ? -15.225 -0.005 19.525 1.00 72.88 103 GLN A N 1
ATOM 809 C CA . GLN A 1 103 ? -15.228 -0.662 18.210 1.00 72.88 103 GLN A CA 1
ATOM 810 C C . GLN A 1 103 ? -13.794 -0.911 17.722 1.00 72.88 103 GLN A C 1
ATOM 812 O O . GLN A 1 103 ? -12.931 -0.047 17.903 1.00 72.88 103 GLN A O 1
ATOM 817 N N . ASP A 1 104 ? -13.547 -2.074 17.110 1.00 86.75 104 ASP A N 1
ATOM 818 C CA . ASP A 1 104 ? -12.254 -2.380 16.485 1.00 86.75 104 ASP A CA 1
ATOM 819 C C . ASP A 1 104 ? -12.061 -1.478 15.258 1.00 86.75 104 ASP A C 1
ATOM 821 O O . ASP A 1 104 ? -13.032 -1.098 14.599 1.00 86.75 104 ASP A O 1
ATOM 825 N N . PHE A 1 105 ? -10.818 -1.125 14.913 1.00 90.25 105 PHE A N 1
ATOM 826 C CA . PHE A 1 105 ? -10.558 -0.326 13.711 1.00 90.25 105 PHE A CA 1
ATOM 827 C C . PHE A 1 105 ? -11.128 -0.989 12.439 1.00 90.25 105 PHE A C 1
ATOM 829 O O . PHE A 1 105 ? -11.582 -0.296 11.521 1.00 90.25 105 PHE A O 1
ATOM 836 N N . TRP A 1 106 ? -11.178 -2.325 12.407 1.00 92.94 106 TRP A N 1
ATOM 837 C CA . TRP A 1 106 ? -11.795 -3.107 11.338 1.00 92.94 106 TRP A CA 1
ATOM 838 C C . TRP A 1 106 ? -13.246 -2.701 11.051 1.00 92.94 106 TRP A C 1
ATOM 840 O O . TRP A 1 106 ? -13.629 -2.586 9.883 1.00 92.94 106 TRP A O 1
ATOM 850 N N . ASP A 1 107 ? -14.032 -2.393 12.086 1.00 92.69 107 ASP A N 1
ATOM 851 C CA . ASP A 1 107 ? -15.444 -2.019 11.944 1.00 92.69 107 ASP A CA 1
ATOM 852 C C . ASP A 1 107 ? -15.611 -0.734 11.111 1.00 92.69 107 ASP A C 1
ATOM 854 O O . ASP A 1 107 ? -16.590 -0.566 10.380 1.00 92.69 107 ASP A O 1
ATOM 858 N N . TYR A 1 108 ? -14.609 0.151 11.138 1.00 92.06 108 TYR A N 1
ATOM 859 C CA . TYR A 1 108 ? -14.577 1.390 10.358 1.00 92.06 108 TYR A CA 1
ATOM 860 C C . TYR A 1 108 ? -14.037 1.203 8.936 1.00 92.06 108 TYR A C 1
ATOM 862 O O . TYR A 1 108 ? -14.203 2.084 8.089 1.00 92.06 108 TYR A O 1
ATOM 870 N N . CYS A 1 109 ? -13.420 0.056 8.640 1.00 92.81 109 CYS A N 1
ATOM 871 C CA . CYS A 1 109 ? -12.884 -0.252 7.316 1.00 92.81 109 CYS A CA 1
ATOM 872 C C . CYS A 1 109 ? -13.981 -0.625 6.307 1.00 92.81 109 CYS A C 1
ATOM 874 O O . CYS A 1 109 ? -13.698 -0.715 5.115 1.00 92.81 109 CYS A O 1
ATOM 876 N N . ASN A 1 110 ? -15.235 -0.826 6.733 1.00 91.44 110 ASN A N 1
ATOM 877 C CA . ASN A 1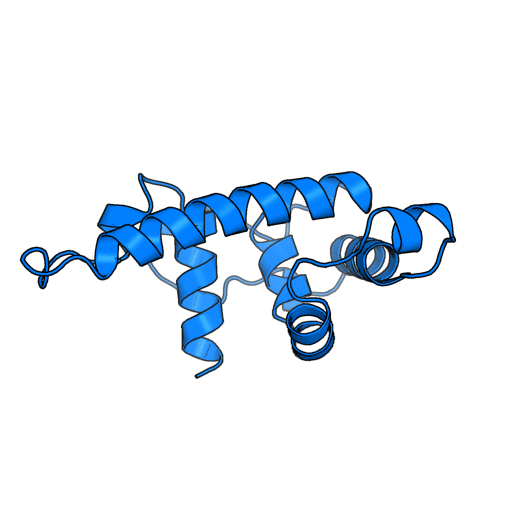 110 ? -16.362 -1.157 5.850 1.00 91.44 110 ASN A CA 1
ATOM 878 C C . ASN A 1 110 ? -16.075 -2.387 4.956 1.00 91.44 110 ASN A C 1
ATOM 880 O O . ASN A 1 110 ? -16.302 -2.369 3.744 1.00 91.44 110 ASN A O 1
ATOM 884 N N . GLY A 1 111 ? -15.481 -3.430 5.550 1.00 92.50 111 GLY A N 1
ATOM 885 C CA . GLY A 1 111 ? -15.084 -4.665 4.861 1.00 92.50 111 GLY A CA 1
ATOM 886 C C . GLY A 1 111 ? -13.877 -4.531 3.921 1.00 92.50 111 GLY A C 1
ATOM 887 O O . GLY A 1 111 ? -13.540 -5.480 3.214 1.00 92.50 111 GLY A O 1
ATOM 888 N N . ARG A 1 112 ? -13.216 -3.368 3.874 1.00 94.31 112 ARG A N 1
ATOM 889 C CA . ARG A 1 112 ? -12.038 -3.124 3.031 1.00 94.31 112 ARG A CA 1
ATOM 890 C C . ARG A 1 112 ? -10.775 -3.652 3.706 1.00 94.31 112 ARG A C 1
ATOM 892 O O . ARG A 1 112 ? -10.118 -2.945 4.470 1.00 94.31 112 ARG A O 1
ATOM 899 N N . THR A 1 113 ? -10.406 -4.887 3.382 1.00 94.94 113 THR A N 1
ATOM 900 C CA . THR A 1 113 ? -9.176 -5.529 3.881 1.00 94.94 113 THR A CA 1
ATOM 901 C C . THR A 1 113 ? -7.913 -4.752 3.505 1.00 94.94 113 THR A C 1
ATOM 903 O O . THR A 1 113 ? -6.975 -4.692 4.289 1.00 94.94 113 THR A O 1
ATOM 906 N N . ASP A 1 114 ? -7.886 -4.068 2.360 1.00 93.38 114 ASP A N 1
ATOM 907 C CA . ASP A 1 114 ? -6.768 -3.202 1.975 1.00 93.38 114 ASP A CA 1
ATOM 908 C C . ASP A 1 114 ? -6.591 -1.987 2.895 1.00 93.38 114 ASP A C 1
ATOM 910 O O . ASP A 1 114 ? -5.461 -1.597 3.175 1.00 93.38 114 ASP A O 1
ATOM 914 N N . VAL A 1 115 ? -7.688 -1.407 3.383 1.00 94.38 115 VAL A N 1
ATOM 915 C CA . VAL A 1 115 ? -7.665 -0.274 4.321 1.00 94.38 115 VAL A CA 1
ATOM 916 C C . VAL A 1 115 ? -7.178 -0.723 5.692 1.00 94.38 115 VAL A C 1
ATOM 918 O O . VAL A 1 115 ? -6.317 -0.076 6.281 1.00 94.38 115 VAL A O 1
ATOM 921 N N . TYR A 1 116 ? -7.675 -1.863 6.165 1.00 94.88 116 TYR A N 1
ATOM 922 C CA . TYR A 1 116 ? -7.214 -2.446 7.420 1.00 94.88 116 TYR A CA 1
ATOM 923 C C . TYR A 1 116 ? -5.735 -2.826 7.370 1.00 94.88 116 TYR A C 1
ATOM 925 O O . TYR A 1 116 ? -4.985 -2.622 8.318 1.00 94.88 116 TYR A O 1
ATOM 933 N N . TYR A 1 117 ? -5.272 -3.307 6.218 1.00 94.75 117 TYR A N 1
ATOM 934 C CA . TYR A 1 117 ? -3.863 -3.616 6.027 1.00 94.75 117 TYR A CA 1
ATOM 935 C C . TYR A 1 117 ? -2.962 -2.374 6.090 1.00 94.75 117 TYR A C 1
ATOM 937 O O . TYR A 1 117 ? -1.827 -2.480 6.547 1.00 94.75 117 TYR A O 1
ATOM 945 N N . VAL A 1 118 ? -3.447 -1.190 5.687 1.00 92.38 118 VAL A N 1
ATOM 946 C CA . VAL A 1 118 ? -2.712 0.076 5.882 1.00 92.38 118 VAL A CA 1
ATOM 947 C C . VAL A 1 118 ? -2.482 0.347 7.370 1.00 92.38 118 VAL A C 1
ATOM 949 O O . VAL A 1 118 ? -1.357 0.661 7.750 1.00 92.38 118 VAL A O 1
ATOM 952 N N . ASP A 1 119 ? -3.507 0.170 8.206 1.00 91.19 119 ASP A N 1
ATOM 953 C CA . ASP A 1 119 ? -3.403 0.324 9.663 1.00 91.19 119 ASP A CA 1
ATOM 954 C C . ASP A 1 119 ? -2.363 -0.631 10.256 1.00 91.19 119 ASP A C 1
ATOM 956 O O . ASP A 1 119 ? -1.408 -0.202 10.901 1.00 91.19 119 ASP A O 1
ATOM 960 N N . ARG A 1 120 ? -2.444 -1.920 9.898 1.00 92.88 120 ARG A N 1
ATOM 961 C CA . ARG A 1 120 ? -1.465 -2.933 10.323 1.00 92.88 120 ARG A CA 1
ATOM 962 C C . ARG A 1 120 ? -0.037 -2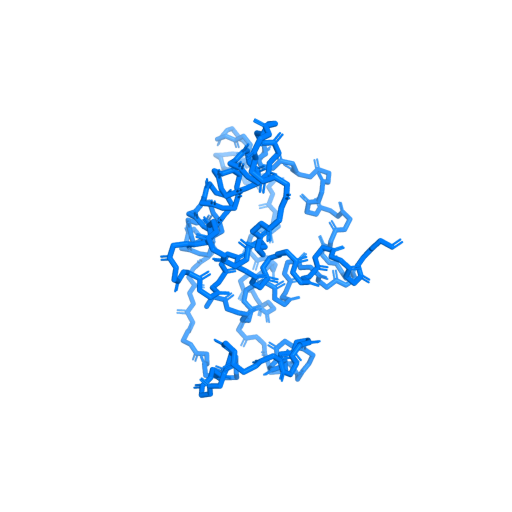.607 9.878 1.00 92.88 120 ARG A C 1
ATOM 964 O O . ARG A 1 120 ? 0.911 -2.870 10.619 1.00 92.88 120 ARG A O 1
ATOM 971 N N . ARG A 1 121 ? 0.150 -2.028 8.684 1.00 90.50 121 ARG A N 1
ATOM 972 C CA . ARG A 1 121 ? 1.473 -1.587 8.195 1.00 90.50 121 ARG A CA 1
ATOM 973 C C . ARG A 1 121 ? 1.995 -0.392 8.989 1.00 90.50 121 ARG A C 1
ATOM 975 O O . ARG A 1 121 ? 3.191 -0.349 9.262 1.00 90.50 121 ARG A O 1
ATOM 982 N N . LEU A 1 122 ? 1.125 0.544 9.365 1.00 86.06 122 LEU A N 1
ATOM 983 C CA . LEU A 1 122 ? 1.478 1.699 10.192 1.00 86.06 122 LEU A CA 1
ATOM 984 C C . LEU A 1 122 ? 1.811 1.298 11.632 1.00 86.06 122 LEU A C 1
ATOM 986 O O . LEU A 1 122 ? 2.775 1.815 12.188 1.00 86.06 122 LEU A O 1
ATOM 990 N N . ASP A 1 123 ? 1.081 0.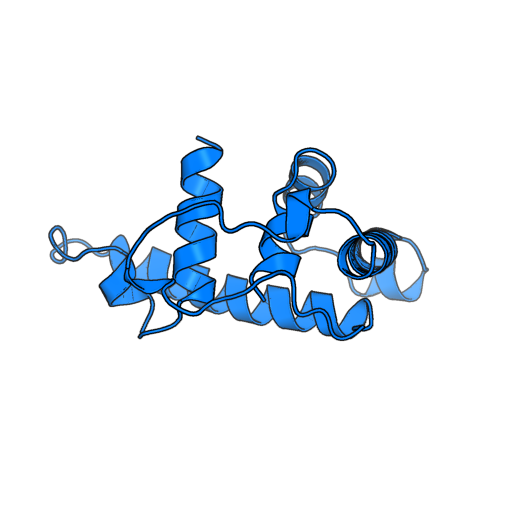351 12.216 1.00 86.69 123 ASP A N 1
ATOM 991 C CA . ASP A 1 123 ? 1.350 -0.134 13.573 1.00 86.69 123 ASP A CA 1
ATOM 992 C C . ASP A 1 123 ? 2.713 -0.821 13.691 1.00 86.69 123 ASP A C 1
ATOM 994 O O . ASP A 1 123 ? 3.413 -0.616 14.677 1.00 86.69 123 ASP A O 1
ATOM 998 N N . LYS A 1 124 ? 3.160 -1.558 12.665 1.00 82.50 124 LYS A N 1
ATOM 999 C CA . LYS A 1 124 ? 4.525 -2.120 12.634 1.00 82.50 124 LYS A CA 1
ATOM 1000 C C . LYS A 1 124 ? 5.637 -1.072 12.500 1.00 82.50 124 LYS A C 1
ATOM 1002 O O . LYS A 1 124 ? 6.809 -1.423 12.617 1.00 82.50 124 LYS A O 1
ATOM 1007 N N . ARG A 1 125 ? 5.290 0.179 12.189 1.00 72.56 125 ARG A N 1
ATOM 1008 C CA . ARG A 1 125 ? 6.226 1.298 12.003 1.00 72.56 125 ARG A CA 1
ATOM 1009 C C . ARG A 1 125 ? 6.293 2.233 13.220 1.00 72.56 125 ARG A C 1
ATOM 1011 O O . ARG A 1 125 ? 7.109 3.151 13.195 1.00 72.56 125 ARG A O 1
ATOM 1018 N N . ARG A 1 126 ? 5.442 2.031 14.232 1.00 62.81 126 ARG A N 1
ATOM 1019 C CA . ARG A 1 126 ? 5.438 2.770 15.507 1.00 62.81 126 ARG A CA 1
ATOM 1020 C C . ARG A 1 126 ? 6.354 2.111 16.531 1.00 62.81 126 ARG A C 1
ATOM 1022 O O . ARG A 1 126 ? 6.958 2.877 17.313 1.00 62.81 126 ARG A O 1
#

Secondary structure (DSSP, 8-state):
-HHHHHHHTSHHHHHHHHHHTT---HHHHHTT---HHHHHHHHHTS--GGGTS-S---GGGTT--TT------HHHHHHHHHHHHHHHHHHHHHHTSTT-TTS-HHHHTTT-HHHHHHHHHHHTT-